Protein AF-A0A4P8H7A9-F1 (afdb_monomer)

Radius of gyration: 13.85 Å; Cα contacts (8 Å, |Δi|>4): 142; chains: 1; bounding box: 31×29×41 Å

Foldseek 3Di:
DDDFDWDDDPQAIDGCQPDDPDQPPAAPDDPDDDRDRFFKKWWFFDPDPPDPTIDIGTHHPVVLVVVVCCCQPPVQVPDPDHPVNGTVHIDTHDDPPPD

Structure (mmCIF, N/CA/C/O backbone):
data_AF-A0A4P8H7A9-F1
#
_entry.id   AF-A0A4P8H7A9-F1
#
loop_
_atom_site.group_PDB
_atom_site.id
_atom_site.type_symbol
_atom_site.label_atom_id
_atom_site.label_alt_id
_atom_site.label_comp_id
_atom_site.label_asym_id
_atom_site.label_entity_id
_atom_site.label_seq_id
_atom_site.pdbx_PDB_ins_code
_atom_site.Cartn_x
_atom_site.Cartn_y
_atom_site.Cartn_z
_atom_site.occupancy
_atom_site.B_iso_or_equiv
_atom_site.auth_seq_id
_atom_site.auth_comp_id
_atom_site.auth_asym_id
_atom_site.auth_atom_id
_atom_site.pdbx_PDB_model_num
ATOM 1 N N . MET A 1 1 ? 3.828 17.492 6.541 1.00 37.50 1 MET A N 1
ATOM 2 C CA . MET A 1 1 ? 3.847 16.053 6.207 1.00 37.50 1 MET A CA 1
ATOM 3 C C . MET A 1 1 ? 4.845 15.397 7.149 1.00 37.50 1 MET A C 1
ATOM 5 O O . MET A 1 1 ? 5.929 15.941 7.298 1.00 37.50 1 MET A O 1
ATOM 9 N N . MET A 1 2 ? 4.455 14.363 7.896 1.00 35.22 2 MET A N 1
ATOM 10 C CA . MET A 1 2 ? 5.388 13.633 8.769 1.00 35.22 2 MET A CA 1
ATO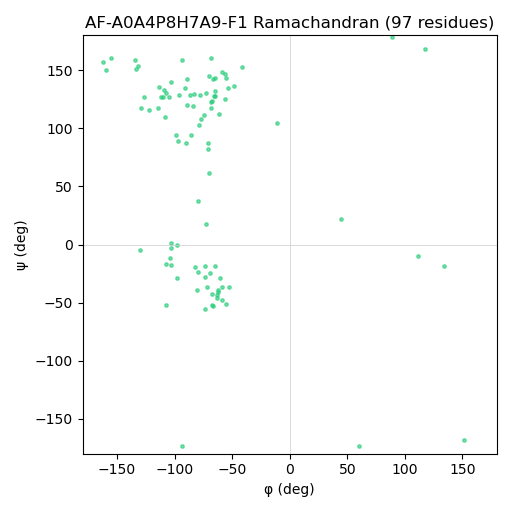M 11 C C . MET A 1 2 ? 6.007 12.503 7.945 1.00 35.22 2 MET A C 1
ATOM 13 O O . MET A 1 2 ? 5.262 11.678 7.426 1.00 35.22 2 MET A O 1
ATOM 17 N N . SER A 1 3 ? 7.334 12.505 7.798 1.00 38.91 3 SER A N 1
ATOM 18 C CA . SER A 1 3 ? 8.079 11.462 7.086 1.00 38.91 3 SER A CA 1
ATOM 19 C C . SER A 1 3 ? 8.150 10.198 7.932 1.00 38.91 3 SER A C 1
ATOM 21 O O . SER A 1 3 ? 8.828 10.168 8.958 1.00 38.91 3 SER A O 1
ATOM 23 N N . THR A 1 4 ? 7.459 9.155 7.487 1.00 47.53 4 THR A N 1
ATOM 24 C CA . THR A 1 4 ? 7.707 7.784 7.928 1.00 47.53 4 THR A CA 1
ATOM 25 C C . THR A 1 4 ? 9.065 7.361 7.379 1.00 47.53 4 THR A C 1
ATOM 27 O O . THR A 1 4 ? 9.288 7.440 6.172 1.00 47.53 4 THR A O 1
ATOM 30 N N . LYS A 1 5 ? 9.996 6.952 8.245 1.00 49.16 5 LYS A N 1
ATOM 31 C CA . LYS A 1 5 ? 11.295 6.450 7.795 1.00 49.16 5 LYS A CA 1
ATOM 32 C C . LYS A 1 5 ? 11.132 4.971 7.446 1.00 49.16 5 LYS A C 1
ATOM 34 O O . LYS A 1 5 ? 10.724 4.169 8.277 1.00 49.16 5 LYS A O 1
ATOM 39 N N . ILE A 1 6 ? 11.389 4.634 6.190 1.00 53.41 6 ILE A N 1
ATOM 40 C CA . ILE A 1 6 ? 11.233 3.280 5.660 1.00 53.41 6 ILE A CA 1
ATOM 41 C C . ILE A 1 6 ? 12.627 2.687 5.516 1.00 53.41 6 ILE A C 1
ATOM 43 O O . ILE A 1 6 ? 13.494 3.287 4.876 1.00 53.41 6 ILE A O 1
ATOM 47 N N . THR A 1 7 ? 12.835 1.515 6.098 1.00 53.66 7 THR A N 1
ATOM 48 C CA . THR A 1 7 ? 14.051 0.724 5.922 1.00 53.66 7 THR A CA 1
ATOM 49 C C . THR A 1 7 ? 13.675 -0.521 5.131 1.00 53.66 7 THR A C 1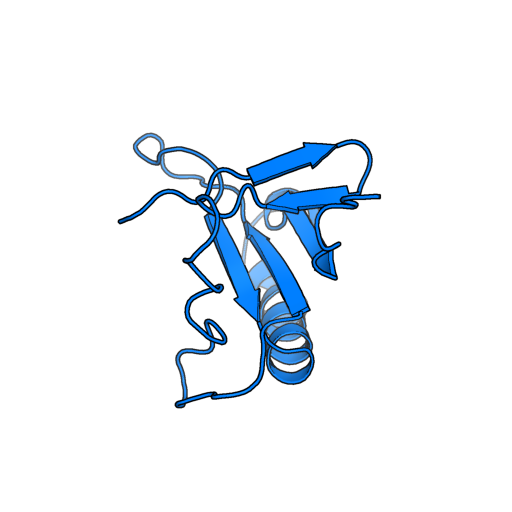
ATOM 51 O O . THR A 1 7 ? 12.718 -1.213 5.464 1.00 53.66 7 THR A O 1
ATOM 54 N N . LEU A 1 8 ? 14.389 -0.768 4.037 1.00 50.97 8 LEU A N 1
ATOM 55 C CA . LEU A 1 8 ? 14.211 -1.956 3.208 1.00 50.97 8 LEU A CA 1
ATOM 56 C C . LEU A 1 8 ? 15.426 -2.851 3.446 1.00 50.97 8 LEU A C 1
ATOM 58 O O . LEU A 1 8 ? 16.528 -2.485 3.030 1.00 50.97 8 LEU A O 1
ATOM 62 N N . ASP A 1 9 ? 15.240 -3.987 4.119 1.00 47.00 9 ASP A N 1
ATOM 63 C CA . ASP A 1 9 ? 16.306 -4.964 4.363 1.00 47.00 9 ASP A CA 1
ATOM 64 C C . ASP A 1 9 ? 15.912 -6.329 3.788 1.00 47.00 9 ASP A C 1
ATOM 66 O O . ASP A 1 9 ? 14.926 -6.920 4.202 1.00 47.00 9 ASP A O 1
ATOM 70 N N . HIS A 1 10 ? 16.650 -6.814 2.785 1.00 42.84 10 HIS A N 1
ATOM 71 C CA . HIS A 1 10 ? 16.535 -8.162 2.193 1.00 42.84 10 HIS A CA 1
ATOM 72 C C . HIS A 1 10 ? 15.117 -8.712 1.880 1.00 42.84 10 HIS A C 1
ATOM 74 O O . HIS A 1 10 ? 14.964 -9.918 1.688 1.00 42.84 10 HIS A O 1
ATOM 80 N N . GLY A 1 11 ? 14.105 -7.852 1.723 1.00 45.22 11 GLY A N 1
ATOM 81 C CA . GLY A 1 11 ? 12.718 -8.238 1.423 1.00 45.22 11 GLY A CA 1
ATOM 82 C C . GLY A 1 11 ? 11.728 -7.992 2.564 1.00 45.22 11 GLY A C 1
ATOM 83 O O . GLY A 1 11 ? 10.524 -8.046 2.318 1.00 45.22 11 GLY A O 1
ATOM 84 N N . ASP A 1 12 ? 12.217 -7.651 3.755 1.00 50.34 12 ASP A N 1
ATOM 85 C CA . ASP A 1 12 ? 11.406 -7.211 4.883 1.00 50.34 12 ASP A CA 1
ATOM 86 C C . ASP A 1 12 ? 11.263 -5.678 4.847 1.00 50.34 12 ASP A C 1
ATOM 88 O O . ASP A 1 12 ? 12.213 -4.933 4.570 1.00 50.34 12 ASP A O 1
ATOM 92 N N . ILE A 1 13 ? 10.032 -5.202 5.061 1.00 55.66 13 ILE A N 1
ATOM 93 C CA . ILE A 1 13 ? 9.708 -3.773 5.074 1.00 55.66 13 ILE A CA 1
ATOM 94 C C . ILE A 1 13 ? 9.652 -3.324 6.528 1.00 55.66 13 ILE A C 1
ATOM 96 O O . ILE A 1 13 ? 8.608 -3.407 7.181 1.00 55.66 13 ILE A O 1
ATOM 100 N N . ASP A 1 14 ? 10.774 -2.811 7.019 1.00 53.59 14 ASP A N 1
ATOM 101 C CA . ASP A 1 14 ? 10.865 -2.227 8.349 1.00 53.59 14 ASP A CA 1
ATOM 102 C C . ASP A 1 14 ? 10.434 -0.764 8.287 1.00 53.59 14 ASP A C 1
ATOM 104 O O . ASP A 1 14 ? 11.200 0.156 7.976 1.00 53.59 14 ASP A O 1
ATOM 108 N N . ILE A 1 15 ? 9.156 -0.550 8.577 1.00 55.94 15 ILE A N 1
ATOM 109 C CA . ILE A 1 15 ? 8.607 0.783 8.785 1.00 55.94 15 ILE A CA 1
ATOM 110 C C . ILE A 1 15 ? 9.039 1.224 10.184 1.00 55.94 15 ILE A C 1
ATOM 112 O O . ILE A 1 15 ? 8.521 0.714 11.180 1.00 55.94 15 ILE A O 1
ATOM 116 N N . ASP A 1 16 ? 9.978 2.170 10.258 1.00 52.12 16 ASP A N 1
ATOM 117 C CA . ASP A 1 16 ? 10.393 2.815 11.505 1.00 52.12 16 ASP A CA 1
ATOM 118 C C . ASP A 1 16 ? 9.237 3.726 11.950 1.00 52.12 16 ASP A C 1
ATOM 120 O O . ASP A 1 16 ? 9.140 4.914 11.619 1.00 52.12 16 ASP A O 1
ATOM 124 N N . LEU A 1 17 ? 8.256 3.097 12.600 1.00 48.22 17 LEU A N 1
ATOM 125 C CA . LEU A 1 17 ? 7.124 3.767 13.215 1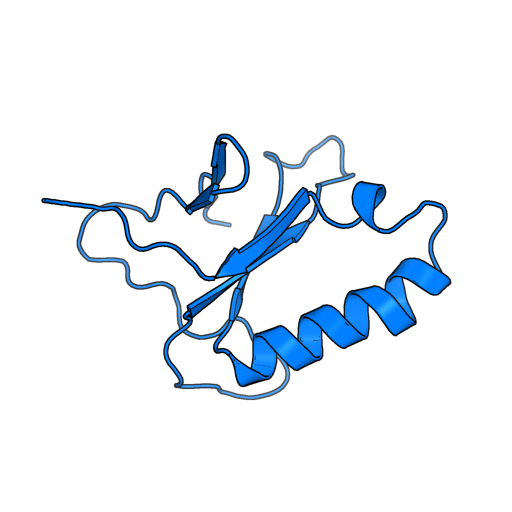.00 48.22 17 LEU A CA 1
ATOM 126 C C . LEU A 1 17 ? 7.680 4.615 14.368 1.00 48.22 17 LEU A C 1
ATOM 128 O O . LEU A 1 17 ? 8.397 4.076 15.215 1.00 48.22 17 LEU A O 1
ATOM 132 N N . PRO A 1 18 ? 7.374 5.924 14.442 1.00 40.19 18 PRO A N 1
ATOM 133 C CA . PRO A 1 18 ? 7.839 6.752 15.546 1.00 40.19 18 PRO A CA 1
ATOM 134 C C . PRO A 1 18 ? 7.445 6.110 16.885 1.00 40.19 18 PRO A C 1
ATOM 136 O O . PRO A 1 18 ? 6.325 5.620 17.037 1.00 40.19 18 PRO A O 1
ATOM 139 N N . ALA A 1 19 ? 8.415 6.088 17.807 1.00 38.00 19 ALA A N 1
ATOM 140 C CA . ALA A 1 19 ? 8.433 5.332 19.058 1.00 38.00 19 ALA A CA 1
ATOM 141 C C . ALA A 1 19 ? 7.106 5.294 19.844 1.00 38.00 19 ALA A C 1
ATOM 143 O O . ALA 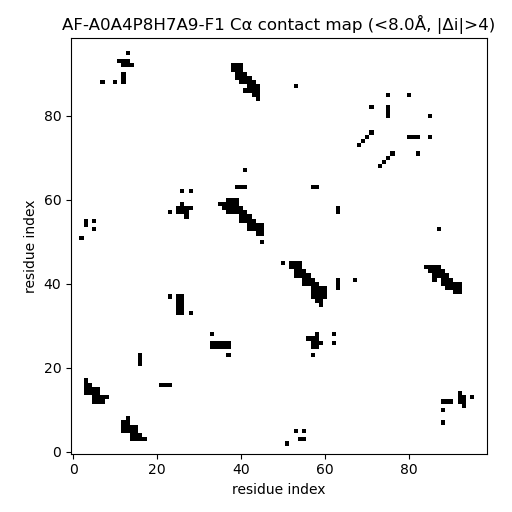A 1 19 ? 6.284 6.208 19.775 1.00 38.00 19 ALA A O 1
ATOM 144 N N . GLU A 1 20 ? 6.958 4.211 20.617 1.00 39.19 20 GLU A N 1
ATOM 145 C CA . GLU A 1 20 ? 5.836 3.837 21.490 1.00 39.19 20 GLU A CA 1
ATOM 146 C C . GLU A 1 20 ? 4.783 4.933 21.738 1.00 39.19 20 GLU A C 1
ATOM 148 O O . GLU A 1 20 ? 4.969 5.863 22.520 1.00 39.19 20 GLU A O 1
ATOM 153 N N . GLY A 1 21 ? 3.632 4.782 21.075 1.00 41.16 21 GLY A N 1
ATOM 154 C CA . GLY A 1 21 ? 2.455 5.637 21.264 1.00 41.16 21 GLY A CA 1
ATOM 155 C C . GLY A 1 21 ? 1.799 6.107 19.966 1.00 41.16 21 GLY A C 1
ATOM 156 O O . GLY A 1 21 ? 0.619 6.462 19.975 1.00 41.16 21 GLY A O 1
ATOM 157 N N . GLN A 1 22 ? 2.505 6.052 18.834 1.00 44.25 22 GLN A N 1
ATOM 158 C CA . GLN A 1 22 ? 1.937 6.323 17.512 1.00 44.25 22 GLN A CA 1
ATOM 159 C C . GLN A 1 22 ? 1.560 5.004 16.818 1.00 44.25 22 GLN A C 1
ATOM 161 O O . GLN A 1 22 ? 2.344 4.404 16.090 1.00 44.25 22 GLN A O 1
ATOM 166 N N . ARG A 1 23 ? 0.325 4.532 17.032 1.00 44.84 23 ARG A N 1
ATOM 167 C CA . ARG A 1 23 ? -0.271 3.535 16.125 1.00 44.84 23 ARG A CA 1
ATOM 168 C C . ARG A 1 23 ? -0.251 4.102 14.691 1.00 44.84 23 ARG A C 1
ATOM 170 O O . ARG A 1 23 ? -0.438 5.319 14.559 1.00 44.84 23 ARG A O 1
ATOM 177 N N . PRO A 1 24 ? -0.087 3.278 13.634 1.00 53.00 24 PRO A N 1
ATOM 178 C CA . PRO A 1 24 ? -0.379 3.728 12.272 1.00 53.00 24 PRO A CA 1
ATOM 179 C C . PRO A 1 24 ? -1.761 4.395 12.272 1.00 53.00 24 PRO A C 1
ATOM 181 O O . PRO A 1 24 ? -2.664 3.933 12.981 1.00 53.00 24 PRO A O 1
ATOM 184 N N . ARG A 1 25 ? -1.892 5.541 11.590 1.00 64.19 25 ARG A N 1
ATOM 185 C CA . ARG A 1 25 ? -3.082 6.409 11.624 1.00 64.19 25 ARG A CA 1
ATOM 186 C C . ARG A 1 25 ? -4.268 5.752 10.902 1.00 64.19 25 ARG A C 1
ATOM 188 O O . ARG A 1 25 ? -4.779 6.293 9.940 1.00 64.19 25 ARG A O 1
ATOM 195 N N . GLY A 1 26 ? -4.734 4.600 11.377 1.00 77.19 26 GLY A N 1
ATOM 196 C CA . GLY A 1 26 ? -5.766 3.826 10.698 1.00 77.19 26 GLY A CA 1
ATOM 197 C C . GLY A 1 26 ? -5.337 3.392 9.296 1.00 77.19 26 GLY A C 1
ATOM 198 O O . GLY A 1 26 ? -4.183 3.525 8.905 1.00 77.19 26 GLY A O 1
ATOM 199 N N . CYS A 1 27 ? -6.273 2.799 8.569 1.00 88.00 27 CYS A N 1
ATOM 200 C CA . CYS A 1 27 ? -6.072 2.423 7.178 1.00 88.00 27 CYS A CA 1
ATOM 201 C C . CYS A 1 27 ? -6.063 3.684 6.302 1.00 88.00 27 CYS A C 1
ATOM 203 O O . CYS A 1 27 ? -7.025 4.448 6.357 1.00 88.00 27 CYS A O 1
ATOM 205 N N . ASP A 1 28 ? -5.067 3.840 5.428 1.00 90.44 28 ASP A N 1
ATOM 206 C CA . ASP A 1 28 ? -4.912 4.986 4.508 1.00 90.44 28 ASP A CA 1
ATOM 207 C C . ASP A 1 28 ? -5.916 4.976 3.336 1.00 90.44 28 ASP A C 1
ATOM 209 O O . ASP A 1 28 ? -5.741 5.644 2.317 1.00 90.44 28 ASP A O 1
ATOM 213 N N . TRP A 1 29 ? -6.998 4.209 3.466 1.00 89.38 29 TRP A N 1
ATOM 214 C CA . TRP A 1 29 ? -8.077 4.201 2.491 1.00 89.38 29 TRP A CA 1
ATOM 215 C C . TRP A 1 29 ? -8.800 5.548 2.524 1.00 89.38 29 TRP A C 1
ATOM 217 O O . TRP A 1 29 ? -9.286 5.972 3.572 1.00 89.38 29 TRP A O 1
ATOM 227 N N . ASN A 1 30 ? -8.873 6.218 1.377 1.00 84.19 30 ASN A N 1
ATOM 228 C CA . ASN A 1 30 ? -9.346 7.598 1.288 1.00 84.19 30 ASN A CA 1
ATOM 229 C C . ASN A 1 30 ? -10.777 7.735 0.739 1.00 84.19 30 ASN A C 1
ATOM 231 O O . ASN A 1 30 ? -11.363 8.807 0.871 1.00 84.19 30 ASN A O 1
ATOM 235 N N . GLU A 1 31 ? -11.372 6.677 0.174 1.00 84.31 31 GLU A N 1
ATOM 236 C CA . GLU A 1 31 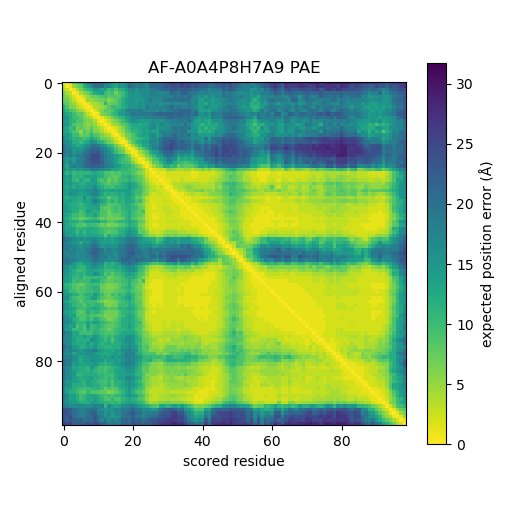? -12.739 6.754 -0.364 1.00 84.31 31 GLU A CA 1
ATOM 237 C C . GLU A 1 31 ? -13.818 6.660 0.726 1.00 84.31 31 GLU A C 1
ATOM 239 O O . GLU A 1 31 ? -14.952 7.099 0.539 1.00 84.31 31 GLU A O 1
ATOM 244 N N . SER A 1 32 ? -13.493 6.069 1.880 1.00 84.94 32 SER A N 1
ATOM 245 C CA . SER A 1 32 ? -14.424 5.927 3.003 1.00 84.94 32 SER A CA 1
ATOM 246 C C . SER A 1 32 ? -13.683 5.804 4.331 1.00 84.94 32 SER A C 1
ATOM 248 O O . SER A 1 32 ? -12.515 5.430 4.365 1.00 84.94 32 SER A O 1
ATOM 250 N N . VAL A 1 33 ? -14.365 6.071 5.448 1.00 85.25 33 VAL A N 1
ATOM 251 C CA . VAL A 1 33 ? -13.770 5.852 6.771 1.00 85.25 33 VAL A CA 1
ATOM 252 C C . VAL A 1 33 ? -13.597 4.353 7.005 1.00 85.25 33 VAL A C 1
ATOM 254 O O . VAL A 1 33 ? -14.574 3.608 7.086 1.00 85.25 33 VAL A O 1
ATOM 257 N N . CYS A 1 34 ? -12.349 3.921 7.162 1.00 88.81 34 CYS A N 1
ATOM 258 C CA . CYS A 1 34 ? -12.006 2.564 7.557 1.00 88.81 34 CYS A CA 1
ATOM 259 C C . CYS A 1 34 ? -11.428 2.560 8.976 1.00 88.81 34 CYS A C 1
ATOM 261 O O . CYS A 1 34 ? -10.480 3.281 9.277 1.00 88.81 34 CYS A O 1
ATOM 263 N N . THR A 1 35 ? -11.999 1.727 9.845 1.00 87.62 35 THR A N 1
ATOM 264 C CA . THR A 1 35 ? -11.554 1.563 11.238 1.00 87.62 35 THR A CA 1
ATOM 265 C C . THR A 1 35 ? -10.755 0.281 11.465 1.00 87.62 35 THR A C 1
ATOM 267 O O . THR A 1 35 ? -10.379 -0.006 12.600 1.00 87.62 35 THR A O 1
ATOM 270 N N . ASP A 1 36 ? -10.528 -0.509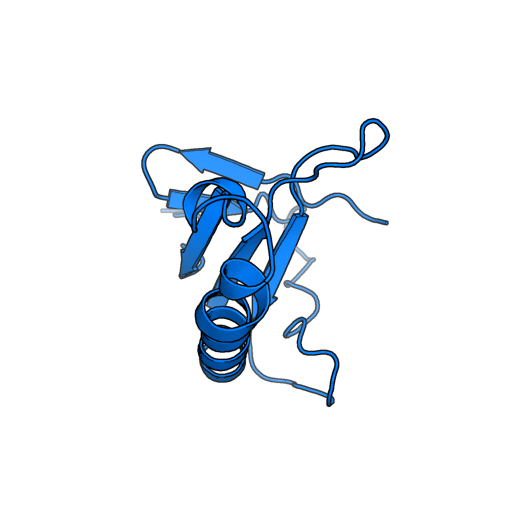 10.414 1.00 90.12 36 ASP A N 1
ATOM 271 C CA . ASP A 1 36 ? -9.785 -1.764 10.509 1.00 90.12 36 ASP A CA 1
ATOM 272 C C . ASP A 1 36 ? -8.299 -1.482 10.764 1.00 90.12 36 ASP A C 1
ATOM 274 O O . ASP A 1 36 ? -7.730 -0.517 10.245 1.00 90.12 36 ASP A O 1
ATOM 278 N N . THR A 1 37 ? -7.658 -2.352 11.544 1.00 87.81 37 THR A N 1
ATOM 279 C CA . THR A 1 37 ? -6.224 -2.254 11.827 1.00 87.81 37 THR A CA 1
ATOM 280 C C . THR A 1 37 ? -5.411 -2.463 10.544 1.00 87.81 37 THR A C 1
ATOM 282 O O . THR A 1 37 ? -5.597 -3.484 9.873 1.00 87.81 37 THR A O 1
ATOM 285 N N . PRO A 1 38 ? -4.486 -1.549 10.204 1.00 88.88 38 PRO A N 1
ATOM 286 C CA . PRO A 1 38 ? -3.545 -1.760 9.115 1.00 88.88 38 PRO A CA 1
ATOM 287 C C . PRO A 1 38 ? -2.603 -2.919 9.416 1.00 88.88 38 PRO A C 1
ATOM 289 O O . PRO A 1 38 ? -2.033 -2.995 10.503 1.00 88.88 38 PRO A O 1
ATOM 292 N N . THR A 1 39 ? -2.436 -3.811 8.447 1.00 89.69 39 THR A N 1
ATOM 293 C CA . THR A 1 39 ? -1.532 -4.968 8.539 1.00 89.69 39 THR A CA 1
ATOM 294 C C . THR A 1 39 ? -0.610 -5.083 7.335 1.00 89.69 39 THR A C 1
ATOM 296 O O . THR A 1 39 ? 0.251 -5.953 7.319 1.00 89.69 39 THR A O 1
ATOM 299 N N . HIS A 1 40 ? -0.789 -4.228 6.328 1.00 90.31 40 HIS A N 1
ATOM 300 C CA . HIS A 1 40 ? -0.048 -4.265 5.077 1.00 90.31 40 HIS A CA 1
ATOM 301 C C . HIS A 1 40 ? 0.431 -2.872 4.687 1.00 90.31 40 HIS A C 1
ATOM 303 O O . HIS A 1 40 ? -0.145 -1.866 5.108 1.00 90.31 40 HIS A O 1
ATOM 309 N N . THR A 1 41 ? 1.455 -2.827 3.843 1.00 89.31 41 THR A N 1
ATOM 310 C CA . THR A 1 41 ? 2.041 -1.596 3.319 1.00 89.31 41 THR A CA 1
ATOM 311 C C . THR A 1 41 ? 2.254 -1.675 1.811 1.00 89.31 41 THR A C 1
ATOM 313 O O . THR A 1 41 ? 2.467 -2.757 1.253 1.00 89.31 41 THR A O 1
ATOM 316 N N . ILE A 1 42 ? 2.192 -0.518 1.157 1.00 89.50 42 ILE A N 1
ATOM 317 C CA . ILE A 1 42 ? 2.617 -0.290 -0.224 1.00 89.50 42 ILE A CA 1
ATOM 318 C C . ILE A 1 42 ? 3.586 0.891 -0.193 1.00 89.50 42 ILE A C 1
ATOM 320 O O . ILE A 1 42 ? 3.257 1.948 0.342 1.00 89.50 42 ILE A O 1
ATOM 324 N N . VAL A 1 43 ? 4.777 0.704 -0.758 1.00 87.12 43 VAL A N 1
ATOM 325 C CA . VAL A 1 43 ? 5.828 1.717 -0.843 1.00 87.12 43 VAL A CA 1
ATOM 326 C C . VAL A 1 43 ? 6.056 2.079 -2.301 1.00 87.12 43 VAL A C 1
ATOM 328 O O . VAL A 1 43 ? 6.486 1.237 -3.099 1.00 87.12 43 VAL A O 1
ATOM 331 N N . VAL A 1 44 ? 5.799 3.338 -2.636 1.00 84.69 44 VAL A N 1
ATOM 332 C CA . VAL A 1 44 ? 6.022 3.893 -3.973 1.00 84.69 44 VAL A CA 1
ATOM 333 C C . VAL A 1 44 ? 7.293 4.750 -3.977 1.00 84.69 44 VAL A C 1
ATOM 335 O O . VAL A 1 44 ? 7.563 5.449 -2.995 1.00 84.69 44 VAL A O 1
ATOM 338 N N . PRO A 1 45 ? 8.116 4.674 -5.038 1.00 78.31 45 PRO A N 1
ATOM 339 C CA . PRO A 1 45 ? 9.249 5.571 -5.191 1.00 78.31 45 PRO A CA 1
ATOM 340 C C . PRO A 1 45 ? 8.752 7.001 -5.420 1.00 78.31 45 PRO A C 1
ATOM 342 O O . PRO A 1 45 ? 7.765 7.222 -6.119 1.00 78.31 45 PRO A O 1
ATOM 345 N N . ASP A 1 46 ? 9.458 7.973 -4.851 1.00 75.12 46 ASP A N 1
ATOM 346 C CA . ASP A 1 46 ? 9.249 9.375 -5.192 1.00 75.12 46 ASP A CA 1
ATOM 347 C C . ASP A 1 46 ? 10.035 9.712 -6.461 1.00 75.12 46 ASP A C 1
ATOM 349 O O . ASP A 1 46 ? 11.227 9.416 -6.572 1.00 75.12 46 ASP A O 1
ATOM 353 N N . HIS A 1 47 ? 9.348 10.316 -7.428 1.00 65.31 47 HIS A N 1
ATOM 354 C CA . HIS A 1 47 ? 9.943 10.791 -8.680 1.00 65.31 47 HIS A CA 1
ATOM 355 C C . HIS A 1 47 ? 10.141 12.313 -8.703 1.00 65.31 47 HIS A C 1
ATOM 357 O O . HIS A 1 47 ? 10.684 12.830 -9.676 1.00 65.31 47 HIS A O 1
ATOM 363 N N . ASP A 1 48 ? 9.716 13.018 -7.651 1.00 61.28 48 ASP A N 1
ATOM 364 C CA . ASP A 1 48 ? 9.926 14.457 -7.504 1.00 61.28 48 ASP A CA 1
ATOM 365 C C . ASP A 1 48 ? 11.288 14.743 -6.860 1.00 61.28 48 ASP A C 1
ATOM 367 O O . ASP A 1 48 ? 11.620 14.214 -5.798 1.00 61.28 48 ASP A O 1
ATOM 371 N N . GLU A 1 49 ? 12.069 15.618 -7.494 1.00 55.66 49 GLU A N 1
ATOM 372 C CA . GLU A 1 49 ? 13.438 15.968 -7.077 1.00 55.66 49 GLU A CA 1
ATOM 373 C C . GLU A 1 49 ? 13.481 16.683 -5.708 1.00 55.66 49 GLU A C 1
ATOM 375 O O . GLU A 1 49 ? 14.516 16.694 -5.041 1.00 55.66 49 GLU A O 1
ATOM 380 N N . ASP A 1 50 ? 12.341 17.226 -5.267 1.00 56.28 50 ASP A N 1
ATOM 381 C CA . ASP A 1 50 ? 12.160 17.953 -4.004 1.00 56.28 50 ASP A CA 1
ATOM 382 C C . ASP A 1 50 ? 11.570 17.088 -2.863 1.00 56.28 50 ASP A C 1
ATOM 384 O O . ASP A 1 50 ? 11.372 17.576 -1.743 1.00 56.28 50 ASP A O 1
ATOM 388 N N . ALA A 1 51 ? 11.277 15.806 -3.109 1.00 54.84 51 ALA A N 1
ATOM 389 C CA . ALA A 1 51 ? 10.666 14.914 -2.121 1.00 54.84 51 ALA A CA 1
ATOM 390 C C . ALA A 1 51 ? 11.709 14.185 -1.246 1.00 54.84 51 ALA A C 1
ATOM 392 O O . ALA A 1 51 ? 12.769 13.757 -1.696 1.00 54.84 51 ALA A O 1
ATOM 393 N N . SER A 1 52 ? 11.397 14.006 0.046 1.00 55.91 52 SER A N 1
ATOM 394 C CA . SER A 1 52 ? 12.293 13.420 1.068 1.00 55.91 52 SER A CA 1
ATOM 395 C C . SER A 1 52 ? 12.381 11.881 1.044 1.00 55.91 52 SER A C 1
ATOM 397 O O . SER A 1 52 ? 12.499 11.253 2.099 1.00 55.91 52 SER A O 1
ATOM 399 N N . GLY A 1 53 ? 12.369 11.272 -0.143 1.00 63.78 53 GLY A N 1
ATOM 400 C CA . GLY A 1 53 ? 12.429 9.817 -0.317 1.00 63.78 53 GLY A CA 1
ATOM 401 C C . GLY A 1 53 ? 11.055 9.132 -0.305 1.00 63.78 53 GLY A C 1
ATOM 402 O O . GLY A 1 53 ? 10.056 9.814 -0.127 1.00 63.78 53 GLY A O 1
ATOM 403 N N . PRO A 1 54 ? 11.020 7.797 -0.494 1.00 70.44 54 PRO A N 1
ATOM 404 C CA . PRO A 1 54 ? 9.828 7.040 -0.883 1.00 70.44 54 PRO A CA 1
ATOM 405 C C . PRO A 1 54 ? 8.650 7.176 0.086 1.00 70.44 54 PRO A C 1
ATOM 407 O O . PRO A 1 54 ? 8.822 7.258 1.305 1.00 70.44 54 PRO A O 1
ATOM 410 N N . HIS A 1 55 ? 7.438 7.097 -0.463 1.00 78.81 55 HIS A N 1
ATOM 411 C CA . HIS A 1 55 ? 6.192 7.196 0.287 1.00 78.81 55 HIS A CA 1
ATOM 412 C C . HIS A 1 55 ? 5.628 5.810 0.631 1.00 78.81 55 HIS A C 1
ATOM 414 O O . HIS A 1 55 ? 5.444 4.974 -0.253 1.00 78.81 55 HIS A O 1
ATOM 420 N N . ALA A 1 56 ? 5.311 5.575 1.910 1.00 83.38 56 ALA A N 1
ATOM 421 C CA . ALA A 1 56 ? 4.611 4.374 2.373 1.00 83.38 56 ALA A CA 1
ATOM 422 C C . ALA A 1 56 ? 3.170 4.691 2.771 1.00 83.38 56 ALA A C 1
ATOM 424 O O . ALA A 1 56 ? 2.935 5.575 3.598 1.00 83.38 56 ALA A O 1
ATOM 425 N N . SER A 1 57 ? 2.236 3.895 2.257 1.00 87.19 57 SER A N 1
ATOM 426 C CA . SER A 1 57 ? 0.835 3.877 2.678 1.00 87.19 57 SER A CA 1
ATOM 427 C C . SER A 1 57 ? 0.506 2.537 3.338 1.00 87.19 57 SER A C 1
ATOM 429 O O . SER A 1 57 ? 0.881 1.475 2.837 1.00 87.19 57 SER A O 1
ATOM 431 N N . THR A 1 58 ? -0.199 2.576 4.465 1.00 90.06 58 THR A N 1
ATOM 432 C CA . THR A 1 58 ? -0.574 1.408 5.269 1.00 90.06 58 THR A CA 1
ATOM 433 C C . THR A 1 58 ? -2.068 1.114 5.178 1.00 90.06 58 THR A C 1
ATOM 435 O O . THR A 1 58 ? -2.915 1.989 5.342 1.00 90.06 58 THR A O 1
ATOM 438 N N . TYR A 1 59 ? -2.418 -0.150 4.954 1.00 91.56 59 TYR A N 1
ATOM 439 C CA . TYR A 1 59 ? -3.795 -0.576 4.720 1.00 91.56 59 TYR A CA 1
ATOM 440 C C . TYR A 1 59 ? -4.172 -1.786 5.572 1.00 91.56 59 TYR A C 1
ATOM 442 O O . TYR A 1 59 ? -3.333 -2.617 5.935 1.00 91.56 59 TYR A O 1
ATOM 450 N N . CYS A 1 60 ? -5.466 -1.930 5.868 1.00 93.12 60 CYS A N 1
ATOM 451 C CA . CYS A 1 60 ? -6.001 -3.225 6.284 1.00 93.12 60 CYS A CA 1
ATOM 452 C C . CYS A 1 60 ? -5.961 -4.206 5.099 1.00 93.12 60 CYS A C 1
ATOM 454 O O . CYS A 1 60 ? -5.924 -3.784 3.943 1.00 93.12 60 CYS A O 1
ATOM 456 N N . ALA A 1 61 ? -6.023 -5.513 5.365 1.00 93.62 61 ALA A N 1
ATOM 457 C CA . ALA A 1 61 ? -5.890 -6.544 4.326 1.00 93.62 61 ALA A CA 1
ATOM 458 C C . ALA A 1 61 ? -6.842 -6.352 3.124 1.00 93.62 61 ALA A C 1
ATOM 460 O O . ALA A 1 61 ? -6.465 -6.590 1.979 1.00 93.62 61 ALA A O 1
ATOM 461 N N . ARG A 1 62 ? -8.070 -5.873 3.371 1.00 95.69 62 ARG A N 1
ATOM 462 C CA . ARG A 1 62 ? -9.059 -5.612 2.315 1.00 95.69 62 ARG A CA 1
ATOM 463 C C . ARG A 1 62 ? -8.638 -4.461 1.403 1.00 95.69 62 ARG A C 1
ATOM 465 O O . ARG A 1 62 ? -8.638 -4.626 0.189 1.00 95.69 62 ARG A O 1
ATOM 472 N N . HIS A 1 63 ? -8.304 -3.306 1.975 1.00 96.50 63 HIS A N 1
ATOM 473 C CA . HIS A 1 63 ? -7.944 -2.134 1.174 1.00 96.50 63 HIS A CA 1
ATOM 474 C C . HIS A 1 63 ? -6.559 -2.275 0.554 1.00 96.50 63 HIS A C 1
ATOM 476 O O . HIS A 1 63 ? -6.359 -1.811 -0.557 1.00 96.50 63 HIS A O 1
ATOM 482 N N . TYR A 1 64 ? -5.657 -3.024 1.188 1.00 94.94 64 TYR A N 1
ATOM 483 C CA . TYR A 1 64 ? -4.399 -3.426 0.574 1.00 94.94 64 TYR A CA 1
ATOM 484 C C . TYR A 1 64 ? -4.619 -4.151 -0.757 1.00 94.94 64 TYR A C 1
ATOM 4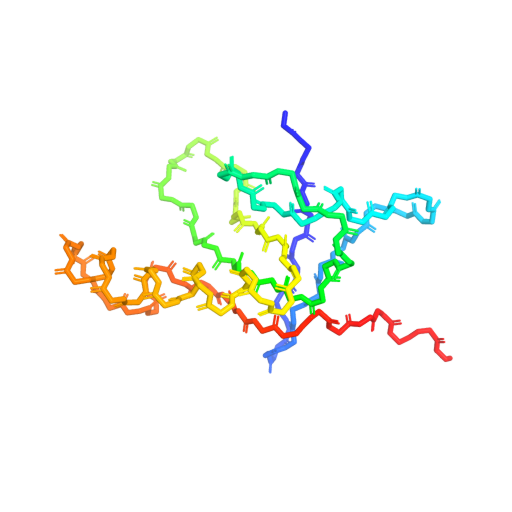86 O O . TYR A 1 64 ? -4.038 -3.768 -1.768 1.00 94.94 64 TYR A O 1
ATOM 494 N N . ALA A 1 65 ? -5.487 -5.169 -0.775 1.00 95.62 65 ALA A N 1
ATOM 495 C CA . ALA A 1 65 ? -5.750 -5.942 -1.984 1.00 95.62 65 ALA A CA 1
ATOM 496 C C . ALA A 1 65 ? -6.348 -5.076 -3.105 1.00 95.62 65 ALA A C 1
ATOM 498 O O . ALA A 1 65 ? -5.957 -5.221 -4.262 1.00 95.62 65 ALA A O 1
ATOM 499 N N . VAL A 1 66 ? -7.265 -4.164 -2.761 1.00 95.62 66 VAL A N 1
ATOM 500 C CA . VAL A 1 66 ? -7.882 -3.238 -3.725 1.00 95.62 66 VAL A CA 1
ATOM 501 C C . VAL A 1 66 ? -6.849 -2.254 -4.266 1.00 95.62 66 VAL A C 1
ATOM 503 O O . VAL A 1 66 ? -6.670 -2.184 -5.479 1.00 95.62 66 VAL A O 1
ATOM 506 N N . SER A 1 67 ? -6.123 -1.558 -3.391 1.00 94.12 67 SER A N 1
ATOM 507 C CA . SER A 1 67 ? -5.129 -0.560 -3.792 1.00 94.12 67 SER A CA 1
ATOM 508 C C . SER A 1 67 ? -3.985 -1.176 -4.601 1.00 94.12 67 SER A C 1
ATOM 510 O O . SER A 1 67 ? -3.552 -0.597 -5.596 1.00 94.12 67 SER A O 1
ATOM 512 N N . LEU A 1 68 ? -3.524 -2.380 -4.242 1.00 93.06 68 LEU A N 1
ATOM 513 C CA . LEU A 1 68 ? -2.496 -3.075 -5.016 1.00 93.06 68 LEU A CA 1
ATOM 514 C C . LEU A 1 68 ? -3.017 -3.505 -6.395 1.00 93.06 68 LEU A C 1
ATOM 516 O O . LEU A 1 68 ? -2.312 -3.351 -7.392 1.00 93.06 68 LEU A O 1
ATOM 520 N N . ALA A 1 69 ? -4.246 -4.024 -6.475 1.00 94.00 69 ALA A N 1
ATOM 521 C CA . ALA A 1 69 ? -4.851 -4.392 -7.751 1.00 94.00 69 ALA A CA 1
ATOM 522 C C . ALA A 1 69 ? -5.033 -3.169 -8.659 1.00 94.00 69 ALA A C 1
ATOM 524 O O . ALA A 1 69 ? -4.706 -3.238 -9.843 1.00 94.00 69 ALA A O 1
ATOM 525 N N . GLU A 1 70 ? -5.504 -2.051 -8.113 1.00 91.81 70 GLU A N 1
ATOM 526 C CA . GLU A 1 70 ? -5.652 -0.790 -8.839 1.00 91.81 70 GLU A CA 1
ATOM 527 C C . GLU A 1 70 ? -4.310 -0.314 -9.410 1.00 91.81 70 GLU A C 1
ATOM 529 O O . GLU A 1 70 ? -4.199 -0.038 -10.608 1.00 91.81 70 GLU A O 1
ATOM 534 N N . LEU A 1 71 ? -3.258 -0.316 -8.589 1.00 89.81 71 LEU A N 1
ATOM 535 C CA . LEU A 1 71 ? -1.930 0.113 -9.012 1.00 89.81 71 LEU A CA 1
ATOM 536 C C . LEU A 1 71 ? -1.370 -0.788 -10.126 1.00 89.81 71 LEU A C 1
ATOM 538 O O . LEU A 1 71 ? -0.894 -0.291 -11.147 1.00 89.81 71 LEU A O 1
ATOM 542 N N . LEU A 1 72 ? -1.475 -2.111 -9.983 1.00 89.88 72 LEU A N 1
ATOM 543 C CA . LEU A 1 72 ? -0.940 -3.062 -10.966 1.00 89.88 72 LEU A CA 1
ATOM 544 C C . LEU A 1 72 ? -1.733 -3.096 -12.280 1.00 89.88 72 LEU A C 1
ATOM 546 O O . LEU A 1 72 ? -1.147 -3.287 -13.349 1.00 89.88 72 LEU A O 1
ATOM 550 N N . THR A 1 73 ? -3.058 -2.950 -12.212 1.00 89.56 73 THR A N 1
ATOM 551 C CA . THR A 1 73 ? -3.940 -3.162 -13.372 1.00 89.56 73 THR A CA 1
ATOM 552 C C . THR A 1 73 ? -4.338 -1.877 -14.082 1.00 89.56 73 THR A C 1
ATOM 554 O O . THR A 1 73 ? -4.566 -1.919 -15.290 1.00 89.56 73 THR A O 1
ATOM 557 N N . LEU A 1 74 ? -4.398 -0.745 -13.375 1.00 88.44 74 LEU A N 1
ATOM 558 C CA . LEU A 1 74 ? -4.800 0.540 -13.947 1.00 88.44 74 LEU A CA 1
ATOM 559 C C . LEU A 1 74 ? -3.607 1.481 -14.107 1.00 88.44 74 LEU A C 1
ATOM 561 O O . LEU A 1 74 ? -3.382 1.976 -15.208 1.00 88.44 74 LEU A O 1
ATOM 565 N N . HIS A 1 75 ? -2.824 1.700 -13.046 1.00 86.56 75 HIS A N 1
ATOM 566 C CA . HIS A 1 75 ? -1.741 2.689 -13.077 1.00 86.56 75 HIS A CA 1
ATOM 567 C C . HIS A 1 75 ? -0.540 2.220 -13.908 1.00 86.56 75 HIS A C 1
ATOM 569 O O . HIS A 1 75 ? -0.165 2.877 -14.879 1.00 86.56 75 HIS A O 1
ATOM 575 N N . VAL A 1 76 ? 0.028 1.048 -13.593 1.00 85.69 76 VAL A N 1
ATOM 576 C CA . VAL A 1 76 ? 1.229 0.530 -14.281 1.00 85.69 76 VAL A CA 1
ATOM 577 C C . VAL A 1 76 ? 0.992 0.326 -15.782 1.00 85.69 76 VAL A C 1
ATOM 579 O O . VAL A 1 76 ? 1.916 0.468 -16.572 1.00 85.69 76 VAL A O 1
ATOM 582 N N . GLN A 1 77 ? -0.242 0.039 -16.206 1.00 83.75 77 GLN A N 1
ATOM 583 C CA . GLN A 1 77 ? -0.570 -0.113 -17.631 1.00 83.75 77 GLN A CA 1
ATOM 584 C C . GLN A 1 77 ? -0.610 1.219 -18.399 1.00 83.75 77 GLN A C 1
ATOM 586 O O . GLN A 1 77 ? -0.559 1.213 -19.628 1.00 83.75 77 GLN A O 1
ATOM 591 N N . GLN A 1 78 ? -0.736 2.350 -17.700 1.00 86.19 78 GLN A N 1
ATOM 592 C CA . GLN A 1 78 ? -0.854 3.687 -18.295 1.00 86.19 78 GLN A CA 1
ATOM 593 C C . GLN A 1 78 ? 0.445 4.497 -18.212 1.00 86.19 78 GLN A C 1
ATOM 595 O O . GLN A 1 78 ? 0.610 5.462 -18.958 1.00 86.19 78 GLN A O 1
ATOM 600 N N . CYS A 1 79 ? 1.370 4.101 -17.338 1.00 83.75 79 CYS A N 1
ATOM 601 C CA . CYS A 1 79 ? 2.678 4.725 -17.196 1.00 83.75 79 CYS A CA 1
ATOM 602 C C . CYS A 1 79 ? 3.763 4.027 -18.029 1.00 83.75 79 CYS A C 1
ATOM 604 O O . CYS A 1 79 ? 3.665 2.858 -18.398 1.00 83.75 79 CYS A O 1
ATOM 606 N N . SER A 1 80 ? 4.845 4.753 -18.317 1.00 80.12 80 SER A N 1
ATOM 607 C CA . SER A 1 80 ? 6.065 4.159 -18.864 1.00 80.12 80 SER A CA 1
ATOM 608 C C . SER A 1 80 ? 6.860 3.466 -17.756 1.00 80.12 80 SER A C 1
ATOM 610 O O . SER A 1 80 ? 7.174 4.097 -16.753 1.00 80.12 80 SER A O 1
ATOM 612 N N . GLY A 1 81 ? 7.246 2.208 -17.963 1.00 78.44 81 GLY A N 1
ATOM 613 C CA . GLY A 1 81 ? 8.011 1.422 -16.989 1.00 78.44 81 GLY A CA 1
ATOM 614 C C . GLY A 1 81 ? 7.241 0.195 -16.508 1.00 78.44 81 GLY A C 1
ATOM 615 O O . GLY A 1 81 ? 6.060 0.029 -16.801 1.00 78.44 81 GLY A O 1
ATOM 616 N N . GLY A 1 82 ? 7.927 -0.710 -15.818 1.00 83.56 82 GLY A N 1
ATOM 617 C CA . GLY A 1 82 ? 7.324 -1.902 -15.245 1.00 83.56 82 GLY A CA 1
ATOM 618 C C . GLY A 1 82 ? 6.890 -1.689 -13.798 1.00 83.56 82 GLY A C 1
ATOM 619 O O . GLY A 1 82 ? 6.966 -0.604 -13.225 1.00 83.56 82 GLY A O 1
ATOM 620 N N . VAL A 1 83 ? 6.451 -2.781 -13.176 1.00 83.00 83 VAL A N 1
ATOM 621 C CA . VAL A 1 83 ? 6.045 -2.807 -11.764 1.00 83.00 83 VAL A CA 1
ATOM 622 C C . VAL A 1 83 ? 7.184 -2.366 -10.835 1.00 83.00 83 VAL A C 1
ATOM 624 O O . VAL A 1 83 ? 6.935 -1.686 -9.847 1.00 83.00 83 VAL A O 1
ATOM 627 N N . ARG A 1 84 ? 8.437 -2.719 -11.154 1.00 80.44 84 ARG A N 1
ATOM 628 C CA . ARG A 1 84 ? 9.611 -2.433 -10.308 1.00 80.44 84 ARG A CA 1
ATOM 629 C C . ARG A 1 84 ? 9.960 -0.949 -10.250 1.00 80.44 84 ARG A C 1
ATOM 631 O O . ARG A 1 84 ? 10.586 -0.514 -9.293 1.00 80.44 84 ARG A O 1
ATOM 638 N N . GLU A 1 85 ? 9.574 -0.194 -11.268 1.00 82.88 85 GLU A N 1
ATOM 639 C CA . GLU A 1 85 ? 9.772 1.249 -11.342 1.00 82.88 85 GLU A CA 1
ATOM 640 C C . GLU A 1 85 ? 8.685 2.022 -10.584 1.00 82.88 85 GLU A C 1
ATOM 642 O O . GLU A 1 85 ? 8.917 3.165 -10.217 1.00 82.88 85 GLU A O 1
ATOM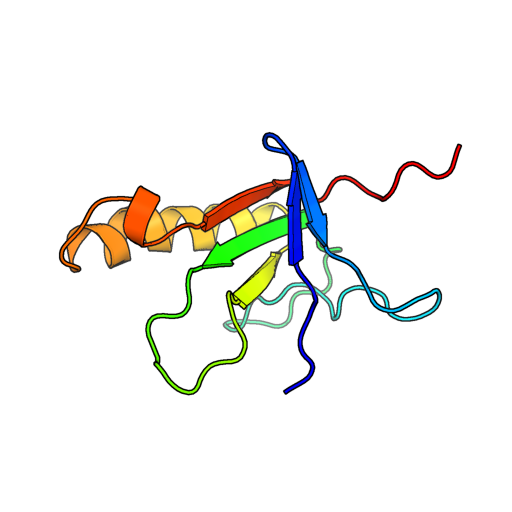 647 N N . HIS A 1 86 ? 7.535 1.395 -10.309 1.00 82.94 86 HIS A N 1
ATOM 648 C CA . HIS A 1 86 ? 6.389 2.017 -9.631 1.00 82.94 86 HIS A CA 1
ATOM 649 C C . HIS A 1 86 ? 6.187 1.524 -8.192 1.00 82.94 86 HIS A C 1
ATOM 651 O O . HIS A 1 86 ? 5.469 2.151 -7.417 1.00 82.94 86 HIS A O 1
ATOM 657 N N . LEU A 1 87 ? 6.801 0.398 -7.819 1.00 85.31 87 LEU A N 1
ATOM 658 C CA . LEU A 1 87 ? 6.716 -0.189 -6.485 1.00 85.31 87 LEU A CA 1
ATOM 659 C C . LEU A 1 87 ? 8.112 -0.491 -5.956 1.00 85.31 87 LEU A C 1
ATOM 661 O O . LEU A 1 87 ? 8.824 -1.341 -6.490 1.00 85.31 87 LEU A O 1
ATOM 665 N N . SER A 1 88 ? 8.467 0.174 -4.859 1.00 84.50 88 SER A N 1
ATOM 666 C CA . SER A 1 88 ? 9.706 -0.103 -4.130 1.00 84.50 88 SER A CA 1
ATOM 667 C C . SER A 1 88 ? 9.549 -1.312 -3.209 1.00 84.50 88 SER A C 1
ATOM 669 O O . SER A 1 88 ? 10.465 -2.124 -3.105 1.00 84.50 88 SER A O 1
ATOM 671 N N . ALA A 1 89 ? 8.387 -1.455 -2.561 1.00 83.81 89 ALA A N 1
ATOM 672 C CA . ALA A 1 89 ? 8.059 -2.608 -1.727 1.00 83.81 89 ALA A CA 1
ATOM 673 C C . ALA A 1 89 ? 6.546 -2.715 -1.485 1.00 83.81 89 ALA A C 1
ATOM 675 O O . ALA A 1 89 ? 5.821 -1.728 -1.588 1.00 83.81 89 ALA A O 1
ATOM 676 N N . TYR A 1 90 ? 6.055 -3.907 -1.159 1.00 88.56 90 TYR A N 1
ATOM 677 C CA . TYR A 1 90 ? 4.672 -4.135 -0.739 1.00 88.56 90 TYR A CA 1
ATOM 678 C C . TYR A 1 90 ? 4.569 -5.457 0.026 1.00 88.56 90 TYR A C 1
ATOM 680 O O . TYR A 1 90 ? 5.314 -6.392 -0.263 1.00 88.56 90 TYR A O 1
ATOM 688 N N . GLY A 1 91 ? 3.628 -5.564 0.962 1.00 86.38 91 GLY A N 1
ATOM 689 C CA . GLY A 1 91 ? 3.431 -6.805 1.715 1.00 86.38 91 GLY A CA 1
ATOM 690 C C . GLY A 1 91 ? 2.875 -6.590 3.112 1.00 86.38 91 GLY A C 1
ATOM 691 O O . GLY A 1 91 ? 2.400 -5.502 3.442 1.00 86.38 91 GLY A O 1
ATOM 692 N N . GLU A 1 92 ? 2.915 -7.646 3.919 1.00 87.88 92 GLU A N 1
ATOM 693 C CA . GLU A 1 92 ? 2.575 -7.581 5.339 1.00 87.88 92 GLU A CA 1
ATOM 694 C C . GLU A 1 92 ? 3.571 -6.691 6.093 1.00 87.88 92 GLU A C 1
ATOM 696 O O . GLU A 1 92 ? 4.766 -6.677 5.804 1.00 87.88 92 GLU A O 1
ATOM 701 N N . ILE A 1 93 ? 3.069 -5.948 7.078 1.00 82.69 93 ILE A N 1
ATOM 702 C CA . ILE A 1 93 ? 3.908 -5.228 8.032 1.00 82.69 93 ILE A CA 1
ATOM 703 C C . ILE A 1 93 ? 4.378 -6.264 9.051 1.00 82.69 93 ILE A C 1
ATOM 705 O O . ILE A 1 93 ? 3.625 -6.656 9.948 1.00 82.69 93 ILE A O 1
ATOM 709 N N . SER A 1 94 ? 5.621 -6.711 8.926 1.00 64.81 94 SER A N 1
ATOM 710 C CA . SER A 1 94 ? 6.299 -7.425 10.001 1.00 64.81 94 SER A CA 1
ATOM 711 C C . SER A 1 94 ? 6.390 -6.485 11.204 1.00 64.81 94 SER A C 1
ATOM 713 O O . SER A 1 94 ? 7.052 -5.452 11.162 1.00 64.81 94 SER A O 1
ATOM 715 N N . ALA A 1 95 ? 5.673 -6.802 12.287 1.00 46.97 95 ALA A N 1
ATOM 716 C CA . ALA A 1 95 ? 5.875 -6.108 13.553 1.00 46.97 95 ALA A CA 1
ATOM 717 C C . ALA A 1 95 ? 7.363 -6.209 13.935 1.00 46.97 95 ALA A C 1
ATOM 719 O O . ALA A 1 95 ? 7.955 -7.274 13.718 1.00 46.97 95 ALA A O 1
ATOM 720 N N . PRO A 1 96 ? 7.972 -5.165 14.528 1.00 36.75 96 PRO A N 1
ATOM 721 C CA . PRO A 1 96 ? 9.338 -5.292 14.996 1.00 36.75 96 PRO A CA 1
ATOM 722 C C . PRO A 1 96 ? 9.401 -6.476 15.972 1.00 36.75 96 PRO A C 1
ATOM 724 O O . PRO A 1 96 ? 8.608 -6.566 16.911 1.00 36.75 96 PRO A O 1
ATOM 727 N N . ARG A 1 97 ? 10.299 -7.436 15.718 1.00 29.38 97 ARG A N 1
ATOM 728 C CA . ARG A 1 97 ? 10.557 -8.557 16.634 1.00 29.38 97 ARG A CA 1
ATOM 729 C C . ARG A 1 97 ? 11.279 -8.013 17.862 1.00 29.38 97 ARG A C 1
ATOM 731 O O . ARG A 1 97 ? 12.502 -8.021 17.907 1.00 29.38 97 ARG A O 1
ATOM 738 N N . TRP A 1 98 ? 10.541 -7.557 18.865 1.00 36.38 98 TRP A N 1
ATOM 739 C CA . TRP A 1 98 ? 11.062 -7.456 20.229 1.00 36.38 98 TRP A CA 1
ATOM 740 C C . TRP A 1 98 ? 10.760 -8.779 20.934 1.00 36.38 98 TRP A C 1
ATOM 742 O O . TRP A 1 98 ? 9.706 -8.963 21.544 1.00 36.38 98 TRP A O 1
ATOM 752 N N . LEU A 1 99 ? 11.694 -9.718 20.771 1.00 31.77 99 LEU A N 1
ATOM 753 C CA . LEU A 1 99 ? 11.963 -10.811 21.705 1.00 31.77 99 LEU A CA 1
ATOM 754 C C . LEU A 1 99 ? 13.344 -10.574 22.312 1.00 31.77 99 LEU A C 1
ATOM 756 O O . LEU A 1 99 ? 14.258 -10.244 21.524 1.00 31.77 99 LEU A O 1
#

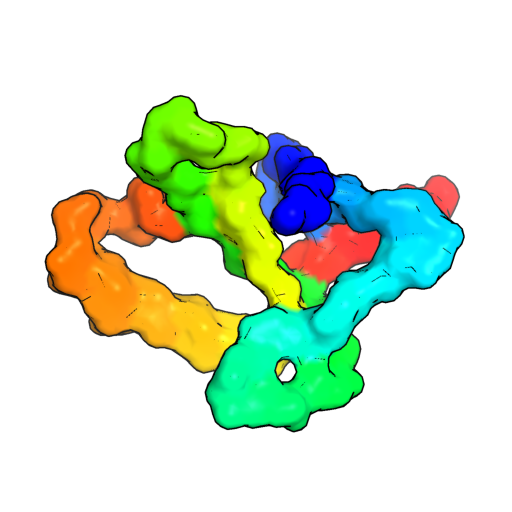pLDDT: mean 72.18, std 20.05, range [29.38, 96.5]

Nearest PDB structures (foldseek):
  6th6-assembly1_BT  TM=3.612E-01  e=2.578E+00  Thermococcus kodakarensis KOD1
  5jus-assembly1_M  TM=2.658E-01  e=6.068E+00  Saccharomyces cerevisiae

Solvent-accessible surface area (backbone atoms only — not comparable to full-atom values): 6226 Å² total; per-residue (Å²): 134,85,84,67,50,74,44,83,54,102,87,48,55,44,67,53,63,64,71,96,83,57,70,77,85,45,20,66,58,81,92,53,95,51,87,52,70,50,46,24,38,44,26,32,61,62,86,54,93,89,56,96,59,56,49,76,48,39,15,19,71,69,56,37,54,51,54,52,48,45,44,64,66,55,47,42,73,73,50,92,64,57,67,74,73,59,38,74,46,71,47,67,55,65,70,84,84,88,124

Sequence (99 aa):
MMSTKITLDHGDIDIDLPAEGQRPRGCDWNESVCTDTPTHTIVVPDHDEDASGPHASTYCARHYAVSLAELLTLHVQQCSGGVREHLSAYGEISAPRWL

Secondary structure (DSSP, 8-state):
----EEEEETTEEEEE--TTT----S----SS---SPP-EEEEEPP--TTS-S-EEEEE-HHHHHHHHHHIIIIITTTSSS-HHHH-SEEEE-------

Mean predicted aligned error: 10.17 Å